Protein AF-A0A957NVT4-F1 (afdb_monomer)

Radius of gyration: 15.83 Å; Cα contacts (8 Å, |Δi|>4): 98; chains: 1; bounding box: 31×37×43 Å

pLDDT: mean 88.72, std 12.95, range [47.75, 98.12]

Nearest PDB structures (foldseek):
  4m2z-assembly1_A  TM=3.855E-01  e=1.180E-01  Aquifex aeolicus VF5
  5dv7-assembly1_C  TM=4.240E-01  e=8.669E-01  Mus musculus
  2l3j-assembly1_A  TM=3.472E-01  e=3.404E-01  Rattus norvegicus
  2l3c-assembly1_A  TM=3.348E-01  e=5.604E-01  Rattus norvegicus
  2dix-assembly1_A  TM=3.517E-01  e=1.617E+00  Homo sapiens

Secondary structure (DSSP, 8-state):
-PPPP--------HHHHHHHHHHSEEEEEEEPTT-SS--EEEEEEETTEEEEEEE--GGG----TTS-TT-GGGHHHHHHHHHHHH-

Foldseek 3Di:
DDDDPPPDPPPDDVVVVVCQVVPFDKDFPAFDPDDPWTKTWIWTDDDPDIDIDIDGALVRDDDDPPDDRSCPRCVVVVVVVVVVVVD

Structure (mmCIF, N/CA/C/O backbone):
data_AF-A0A957NVT4-F1
#
_entry.id   AF-A0A957NVT4-F1
#
loop_
_atom_site.group_PDB
_atom_site.id
_atom_site.type_symbol
_atom_site.label_atom_id
_atom_site.label_alt_id
_atom_site.label_comp_id
_atom_site.label_asym_id
_atom_site.label_entity_id
_atom_site.label_seq_id
_atom_site.pdbx_PDB_ins_code
_atom_site.Cartn_x
_atom_site.Cartn_y
_atom_site.Cartn_z
_atom_site.occupancy
_atom_site.B_iso_or_equiv
_atom_site.auth_seq_id
_atom_site.auth_comp_id
_atom_site.auth_asym_id
_atom_site.auth_atom_id
_atom_site.pdbx_PDB_model_num
ATOM 1 N N . MET A 1 1 ? 12.614 17.159 28.139 1.00 48.69 1 MET A N 1
ATOM 2 C CA . MET A 1 1 ? 12.198 16.284 27.025 1.00 48.69 1 MET A CA 1
ATOM 3 C C . MET A 1 1 ? 10.928 15.597 27.479 1.00 48.69 1 MET A C 1
ATOM 5 O O . MET A 1 1 ? 11.004 14.809 28.410 1.00 48.69 1 MET A O 1
ATOM 9 N N . SER A 1 2 ? 9.769 15.999 26.958 1.00 48.97 2 SER A N 1
ATOM 10 C CA . SER A 1 2 ? 8.494 15.387 27.344 1.00 48.97 2 SER A CA 1
ATOM 11 C C . SER A 1 2 ? 8.419 13.987 26.749 1.00 48.97 2 SER A C 1
ATOM 13 O O . SER A 1 2 ? 8.602 13.824 25.545 1.00 48.97 2 SER A O 1
ATOM 15 N N . THR A 1 3 ? 8.196 12.990 27.599 1.00 47.75 3 THR A N 1
ATOM 16 C CA . THR A 1 3 ? 7.860 11.623 27.202 1.00 47.75 3 THR A CA 1
ATOM 17 C C . THR A 1 3 ? 6.656 11.676 26.251 1.00 47.75 3 THR A C 1
ATOM 19 O O . THR A 1 3 ? 5.686 12.363 26.591 1.00 47.75 3 THR A O 1
ATOM 22 N N . PRO A 1 4 ? 6.688 11.026 25.071 1.00 58.72 4 PRO A N 1
ATOM 23 C CA . PRO A 1 4 ? 5.474 10.872 24.280 1.00 58.72 4 PRO A CA 1
ATOM 24 C C . PRO A 1 4 ? 4.416 10.167 25.146 1.00 58.72 4 PRO A C 1
ATOM 26 O O . PRO A 1 4 ? 4.786 9.326 25.972 1.00 58.72 4 PRO A O 1
ATOM 29 N N . PRO A 1 5 ? 3.134 10.557 25.045 1.00 60.03 5 PRO A N 1
ATOM 30 C CA . PRO A 1 5 ? 2.077 9.933 25.827 1.00 60.03 5 PRO A CA 1
ATOM 31 C C . PRO A 1 5 ? 2.100 8.416 25.619 1.00 60.03 5 PRO A C 1
ATOM 33 O O . PRO A 1 5 ? 2.422 7.939 24.533 1.00 60.03 5 PRO A O 1
ATOM 36 N N . ASP A 1 6 ? 1.783 7.685 26.687 1.00 56.88 6 ASP A N 1
ATOM 37 C CA . ASP A 1 6 ? 1.595 6.233 26.704 1.00 56.88 6 ASP A CA 1
ATOM 38 C C . ASP A 1 6 ? 0.369 5.893 25.834 1.00 56.88 6 ASP A C 1
ATOM 40 O O . ASP A 1 6 ? -0.756 5.731 26.316 1.00 56.88 6 ASP A O 1
ATOM 44 N N . GLU A 1 7 ? 0.558 5.941 24.514 1.00 59.53 7 GLU A N 1
ATOM 45 C CA . GLU A 1 7 ? -0.444 5.592 23.518 1.00 59.53 7 GLU A CA 1
ATOM 46 C C . GLU A 1 7 ? -0.678 4.090 23.626 1.00 59.53 7 GLU A C 1
ATOM 48 O O . GLU A 1 7 ? 0.098 3.262 23.144 1.00 59.53 7 GLU A O 1
ATOM 53 N N . LYS A 1 8 ? -1.764 3.729 24.314 1.00 51.16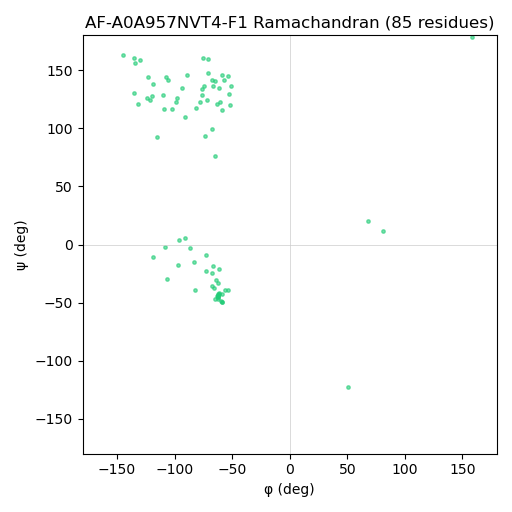 8 LYS A N 1
ATOM 54 C CA . LYS A 1 8 ? -2.270 2.359 24.295 1.00 51.16 8 LYS A CA 1
ATOM 55 C C . LYS A 1 8 ? -2.412 1.929 22.832 1.00 51.16 8 LYS A C 1
ATOM 57 O O . LYS A 1 8 ? -2.948 2.719 22.051 1.00 51.16 8 LYS A O 1
ATOM 62 N N . PRO A 1 9 ? -1.993 0.702 22.463 1.00 59.06 9 PRO A N 1
ATOM 63 C CA . PRO A 1 9 ? -2.181 0.205 21.111 1.00 59.06 9 PRO A CA 1
ATOM 64 C C . PRO A 1 9 ? -3.645 0.384 20.740 1.00 59.06 9 PRO A C 1
ATOM 66 O O . PRO A 1 9 ? -4.527 -0.123 21.445 1.00 59.06 9 PRO A O 1
ATOM 69 N N . VAL A 1 10 ? -3.903 1.151 19.682 1.00 64.25 10 VAL A N 1
ATOM 70 C CA . VAL A 1 10 ? -5.253 1.277 19.151 1.00 64.25 10 VAL A CA 1
ATOM 71 C C . VAL A 1 10 ? -5.672 -0.139 18.772 1.00 64.25 10 VAL A C 1
ATOM 73 O O . VAL A 1 10 ? -5.031 -0.786 17.947 1.00 64.25 10 VAL A O 1
ATOM 76 N N . GLN A 1 11 ? -6.689 -0.660 19.453 1.00 68.00 11 GLN A N 1
ATOM 77 C CA . GLN A 1 11 ? -7.293 -1.937 19.102 1.00 68.00 11 GLN A CA 1
ATOM 78 C C . GLN A 1 11 ? -8.107 -1.681 17.841 1.00 68.00 11 GLN A C 1
ATOM 80 O O . GLN A 1 11 ? -9.229 -1.183 17.923 1.00 68.00 11 GLN A O 1
ATOM 85 N N . ILE A 1 12 ? -7.499 -1.916 16.681 1.00 74.69 12 ILE A N 1
ATOM 86 C CA . ILE A 1 12 ? -8.172 -1.744 15.398 1.00 74.69 12 ILE A CA 1
ATOM 87 C C . ILE A 1 12 ? -8.653 -3.115 14.933 1.00 74.69 12 ILE A C 1
ATOM 89 O O . ILE A 1 12 ? -7.872 -4.061 14.862 1.00 74.69 12 ILE A O 1
ATOM 93 N N . ASP A 1 13 ? -9.946 -3.215 14.637 1.00 90.38 13 ASP A N 1
ATOM 94 C CA . ASP A 1 13 ? -10.523 -4.387 13.987 1.00 90.38 13 ASP A CA 1
ATOM 95 C C . ASP A 1 13 ? -9.912 -4.543 12.588 1.00 90.38 13 ASP A C 1
ATOM 97 O O . ASP A 1 13 ? -10.018 -3.643 11.753 1.00 90.38 13 ASP A O 1
ATOM 101 N N . GLU A 1 14 ? -9.262 -5.680 12.331 1.00 91.12 14 GLU A N 1
ATOM 102 C CA . GLU A 1 14 ? -8.594 -5.958 11.057 1.00 91.12 14 GLU A CA 1
ATOM 103 C C . GLU A 1 14 ? -9.562 -5.822 9.881 1.00 91.12 14 GLU A C 1
ATOM 105 O O . GLU A 1 14 ? -9.211 -5.255 8.846 1.00 91.12 14 GLU A O 1
ATOM 110 N N . ARG A 1 15 ? -10.809 -6.274 10.049 1.00 93.12 15 ARG A N 1
ATOM 111 C CA . ARG A 1 15 ? -11.823 -6.169 9.001 1.00 93.12 15 ARG A CA 1
ATOM 112 C C . ARG A 1 15 ? -12.113 -4.712 8.648 1.00 93.12 15 ARG A C 1
ATOM 114 O O . ARG A 1 15 ? -12.145 -4.385 7.462 1.00 93.12 15 ARG A O 1
ATOM 121 N N . ALA A 1 16 ? -12.273 -3.853 9.653 1.00 94.00 16 ALA A N 1
ATOM 122 C CA . ALA A 1 16 ? -12.447 -2.419 9.451 1.00 94.00 16 ALA A CA 1
ATOM 123 C C . ALA A 1 16 ? -11.225 -1.792 8.758 1.00 94.00 16 ALA A C 1
ATOM 125 O O . ALA A 1 16 ? -11.393 -1.021 7.816 1.00 94.00 16 ALA A O 1
ATOM 126 N N . VAL A 1 17 ? -9.996 -2.174 9.139 1.00 94.50 17 VAL A N 1
ATOM 127 C CA . VAL A 1 17 ? -8.771 -1.708 8.456 1.00 94.50 17 VAL A CA 1
ATOM 128 C C . VAL A 1 17 ? -8.789 -2.080 6.979 1.00 94.50 17 VAL A C 1
ATOM 130 O O . VAL A 1 17 ? -8.540 -1.225 6.132 1.00 94.50 17 VAL A O 1
ATOM 133 N N . LEU A 1 18 ? -9.071 -3.342 6.653 1.00 95.12 18 LEU A N 1
ATOM 134 C CA . LEU A 1 18 ? -9.094 -3.811 5.268 1.00 95.12 18 LEU A CA 1
ATOM 135 C C . LEU A 1 18 ? -10.156 -3.080 4.449 1.00 95.12 18 LEU A C 1
ATOM 137 O O . LEU A 1 18 ? -9.878 -2.675 3.322 1.00 95.12 18 LEU A O 1
ATOM 141 N N . GLU A 1 19 ? -11.345 -2.879 5.014 1.00 96.12 19 GLU A N 1
ATOM 142 C CA . GLU A 1 19 ? -12.424 -2.143 4.361 1.00 96.12 19 GLU A CA 1
ATOM 143 C C . GLU A 1 19 ? -12.028 -0.687 4.089 1.00 96.12 19 GLU A C 1
ATOM 145 O O . GLU A 1 19 ? -12.203 -0.203 2.965 1.00 96.12 19 GLU A O 1
ATOM 150 N N . THR A 1 20 ? -11.407 -0.013 5.063 1.00 97.06 20 THR A N 1
ATOM 151 C CA . THR A 1 20 ? -10.870 1.340 4.887 1.00 97.06 20 THR A CA 1
ATOM 152 C C . THR A 1 20 ? -9.773 1.378 3.830 1.00 97.06 20 THR A C 1
ATOM 154 O O . THR A 1 20 ? -9.821 2.231 2.950 1.00 97.06 20 THR A O 1
ATOM 157 N N . LEU A 1 21 ? -8.805 0.457 3.855 1.00 95.94 21 LEU A N 1
ATOM 158 C CA . LEU A 1 21 ? -7.714 0.416 2.874 1.00 95.94 21 LEU A CA 1
ATOM 159 C C . LEU A 1 21 ? -8.207 0.137 1.446 1.00 95.94 21 LEU A C 1
ATOM 161 O O . LEU A 1 21 ? -7.586 0.601 0.491 1.00 95.94 21 LEU A O 1
ATOM 165 N N . GLN A 1 22 ? -9.299 -0.616 1.290 1.00 95.69 22 GLN A N 1
ATOM 166 C CA . GLN A 1 22 ? -9.867 -0.963 -0.015 1.00 95.69 22 GLN A CA 1
ATO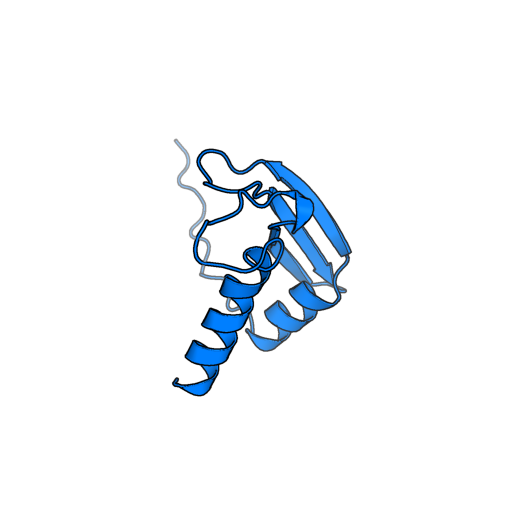M 167 C C . GLN A 1 22 ? -10.757 0.136 -0.599 1.00 95.69 22 GLN A C 1
ATOM 169 O O . GLN A 1 22 ? -10.717 0.358 -1.809 1.00 95.69 22 GLN A O 1
ATOM 174 N N . ASN A 1 23 ? -11.556 0.807 0.236 1.00 97.56 23 ASN A N 1
ATOM 175 C CA . ASN A 1 23 ? -12.635 1.689 -0.229 1.00 97.56 23 ASN A CA 1
ATOM 176 C C . ASN A 1 23 ? -12.474 3.156 0.192 1.00 97.56 23 ASN A C 1
ATOM 178 O O . ASN A 1 23 ? -13.217 4.017 -0.278 1.00 97.56 23 ASN A O 1
ATOM 182 N N . GLY A 1 24 ? -11.534 3.456 1.087 1.00 97.62 24 GLY A N 1
ATOM 183 C CA . GLY A 1 24 ? -11.339 4.794 1.622 1.00 97.62 24 GLY A CA 1
ATOM 184 C C . GLY A 1 24 ? -10.664 5.760 0.651 1.00 97.62 24 GLY A C 1
ATOM 185 O O . GLY A 1 24 ? -9.974 5.392 -0.302 1.00 97.62 24 GLY A O 1
ATOM 186 N N . ASN A 1 25 ? -10.831 7.048 0.934 1.00 98.12 25 ASN A N 1
ATOM 187 C CA . ASN A 1 25 ? -10.163 8.119 0.212 1.00 98.12 25 ASN A CA 1
ATOM 188 C C . ASN A 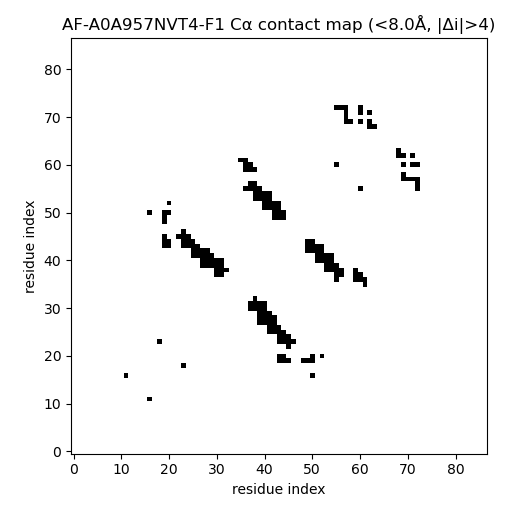1 25 ? -8.712 8.237 0.676 1.00 98.12 25 ASN A C 1
ATOM 190 O O . ASN A 1 25 ? -8.440 8.469 1.855 1.00 98.12 25 ASN A O 1
ATOM 194 N N . MET A 1 26 ? -7.781 8.123 -0.267 1.00 97.56 26 MET A N 1
ATOM 195 C CA . MET A 1 26 ? -6.346 8.171 -0.001 1.00 97.56 26 MET A CA 1
ATOM 196 C C . MET A 1 26 ? -5.783 9.588 -0.175 1.00 97.56 26 MET A C 1
ATOM 198 O O . MET A 1 26 ? -6.033 10.249 -1.184 1.00 97.56 26 MET A O 1
ATOM 202 N N . LYS A 1 27 ? -4.961 10.035 0.778 1.00 97.88 27 LYS A N 1
ATOM 203 C CA . LYS A 1 27 ? -4.183 11.281 0.712 1.00 97.88 27 LYS A CA 1
ATOM 204 C C . LYS A 1 27 ? -2.701 10.983 0.906 1.00 97.88 27 LYS A C 1
ATOM 206 O O . LYS A 1 27 ? -2.310 10.384 1.905 1.00 97.88 27 LYS A O 1
ATOM 211 N N . GLU A 1 28 ? -1.869 11.438 -0.024 1.00 96.75 28 GLU A N 1
ATOM 212 C CA . GLU A 1 28 ? -0.414 11.328 0.098 1.00 96.75 28 GLU A CA 1
ATOM 213 C C . GLU A 1 28 ? 0.116 12.203 1.244 1.00 96.75 28 GLU A C 1
ATOM 215 O O . GLU A 1 28 ? -0.295 13.353 1.408 1.00 96.75 28 GLU A O 1
ATOM 220 N N . LYS A 1 29 ? 1.037 11.650 2.040 1.00 96.94 29 LYS A N 1
ATOM 221 C CA . LYS A 1 29 ? 1.813 12.379 3.055 1.00 96.94 29 LYS A CA 1
ATOM 222 C C . LYS A 1 29 ? 3.266 12.582 2.634 1.00 96.94 29 LYS A C 1
ATOM 224 O O . LYS A 1 29 ? 3.869 13.576 3.026 1.00 96.94 29 LYS A O 1
ATOM 229 N N . GLY A 1 30 ? 3.815 11.670 1.835 1.00 95.06 30 GLY A N 1
ATOM 230 C CA . GLY A 1 30 ? 5.112 11.843 1.187 1.00 95.06 30 GLY A CA 1
ATOM 231 C C . GLY A 1 30 ? 5.762 10.528 0.770 1.00 95.06 30 GLY A C 1
ATOM 232 O O . GLY A 1 30 ? 5.233 9.443 1.012 1.00 9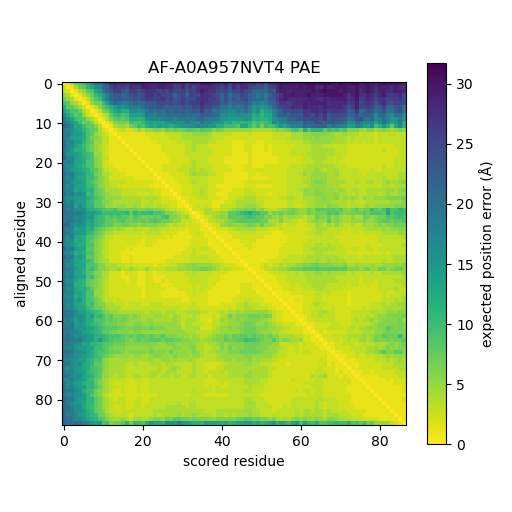5.06 30 GLY A O 1
ATOM 233 N N . LEU A 1 31 ? 6.937 10.630 0.150 1.00 95.56 31 LEU A N 1
ATOM 234 C CA . LEU A 1 31 ? 7.734 9.480 -0.271 1.00 95.56 31 LEU A CA 1
ATOM 235 C C . LEU A 1 31 ? 8.438 8.832 0.932 1.00 95.56 31 LEU A C 1
ATOM 237 O O . LEU A 1 31 ? 9.078 9.519 1.727 1.00 95.56 31 LEU A O 1
ATOM 241 N N . LEU A 1 32 ? 8.374 7.505 1.031 1.00 93.81 32 LEU A N 1
ATOM 242 C CA . LEU A 1 32 ? 9.177 6.732 1.974 1.00 93.81 32 LEU A CA 1
ATOM 243 C C . LEU A 1 32 ? 10.586 6.530 1.395 1.00 93.81 32 LEU A C 1
ATOM 245 O O . LEU A 1 32 ? 10.726 5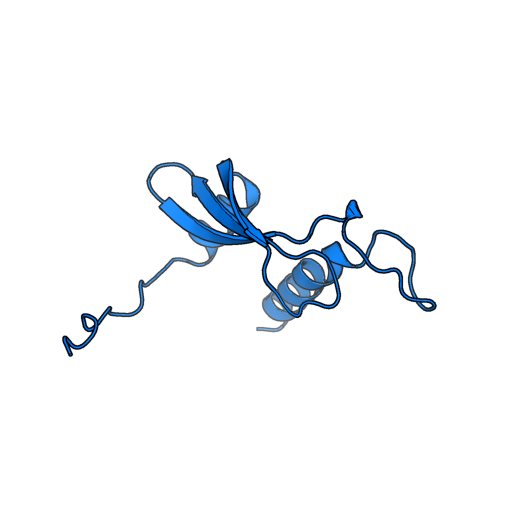.902 0.339 1.00 93.81 32 LEU A O 1
ATOM 249 N N . PRO A 1 33 ? 11.641 7.045 2.052 1.00 89.19 33 PRO A N 1
ATOM 250 C CA . PRO A 1 33 ? 13.002 6.860 1.575 1.00 89.19 33 PRO A CA 1
ATOM 251 C C . PRO A 1 33 ? 13.463 5.404 1.762 1.00 89.19 33 PRO A C 1
ATOM 253 O O . PRO A 1 33 ? 12.932 4.668 2.591 1.00 89.19 33 PRO A O 1
ATOM 256 N N . TYR A 1 34 ? 14.491 5.007 1.004 1.00 86.75 34 TYR A N 1
ATOM 257 C CA . TYR A 1 34 ? 15.179 3.706 1.111 1.00 86.75 34 TYR A CA 1
ATOM 258 C C . TYR A 1 34 ? 14.374 2.457 0.706 1.00 86.75 34 TYR A C 1
ATOM 260 O O . TYR A 1 34 ? 14.749 1.341 1.062 1.00 86.75 34 TYR A O 1
ATOM 268 N N . SER A 1 35 ? 13.307 2.612 -0.079 1.00 84.38 35 SER A N 1
ATOM 269 C CA . SER A 1 35 ? 12.622 1.480 -0.712 1.00 84.38 35 SER A CA 1
ATOM 270 C C . SER A 1 35 ? 13.231 1.152 -2.078 1.00 84.38 35 SER A C 1
ATOM 272 O O . SER A 1 35 ? 13.653 2.041 -2.818 1.00 84.38 35 SER A O 1
ATOM 274 N N . SER A 1 36 ? 13.249 -0.132 -2.441 1.00 84.62 36 SER A N 1
ATOM 275 C CA . SER A 1 36 ? 13.672 -0.597 -3.769 1.00 84.62 36 SER A CA 1
ATOM 276 C C . SER A 1 36 ? 12.657 -0.280 -4.871 1.00 84.62 36 SER A C 1
ATOM 278 O O . SER A 1 36 ? 12.960 -0.474 -6.041 1.00 84.62 36 SER A O 1
ATOM 280 N N . ASN A 1 37 ? 11.463 0.196 -4.515 1.00 88.50 37 ASN A N 1
ATOM 281 C CA . ASN A 1 37 ? 10.407 0.653 -5.418 1.00 88.50 37 ASN A CA 1
ATOM 282 C C . ASN A 1 37 ? 9.843 1.976 -4.888 1.00 88.50 37 A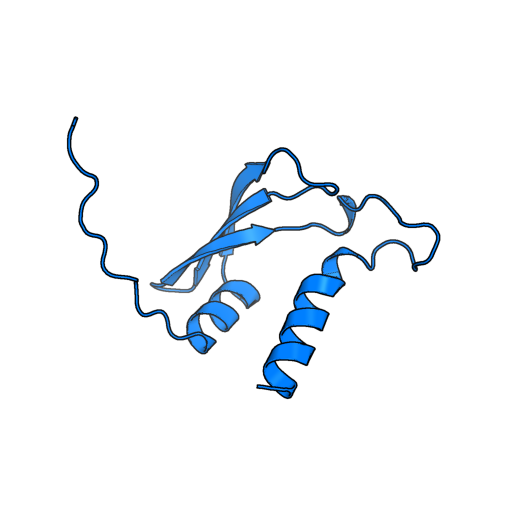SN A C 1
ATOM 284 O O . ASN A 1 37 ? 9.943 2.254 -3.691 1.00 88.50 37 ASN A O 1
ATOM 288 N N . TYR A 1 38 ? 9.169 2.766 -5.723 1.00 92.38 38 TYR A N 1
ATOM 289 C CA . TYR A 1 38 ? 8.458 3.943 -5.214 1.00 92.38 38 TYR A CA 1
ATOM 290 C C . TYR A 1 38 ? 7.397 3.515 -4.198 1.00 92.38 38 TYR A C 1
ATOM 292 O O . TYR A 1 38 ? 6.527 2.693 -4.481 1.00 92.38 38 TYR A O 1
ATOM 300 N N . SER A 1 39 ? 7.506 4.057 -2.990 1.00 94.62 39 SER A N 1
ATOM 301 C CA . SER A 1 39 ? 6.637 3.754 -1.858 1.00 94.62 39 SER A CA 1
ATOM 302 C C . SER A 1 39 ? 6.268 5.066 -1.186 1.00 94.62 39 SER A C 1
ATOM 304 O O . SER A 1 39 ? 7.147 5.877 -0.908 1.00 94.62 39 SER A O 1
ATOM 306 N N . PHE A 1 40 ? 4.984 5.282 -0.937 1.00 95.94 40 PHE A N 1
ATOM 307 C CA . PHE A 1 40 ? 4.468 6.521 -0.366 1.00 95.94 40 PHE A CA 1
ATOM 308 C C . PHE A 1 40 ? 3.789 6.232 0.964 1.00 95.94 40 PHE A C 1
ATOM 310 O O . PHE A 1 40 ? 3.048 5.256 1.084 1.00 95.94 40 PHE A O 1
ATOM 317 N N . LEU A 1 41 ? 4.018 7.098 1.945 1.00 97.00 41 LEU A N 1
ATOM 318 C CA . LEU A 1 41 ? 3.181 7.168 3.128 1.00 97.00 41 LEU A CA 1
ATOM 319 C C . LEU A 1 41 ? 1.891 7.887 2.747 1.00 97.00 41 LEU A C 1
ATOM 321 O O . LEU A 1 41 ? 1.924 8.984 2.179 1.00 97.00 41 LEU A O 1
ATOM 325 N N . VAL A 1 42 ? 0.762 7.278 3.077 1.00 97.88 42 VAL A N 1
ATOM 326 C CA . VAL A 1 42 ? -0.568 7.828 2.823 1.00 97.88 42 VAL A CA 1
ATOM 327 C C . VAL A 1 42 ? -1.410 7.769 4.093 1.00 97.88 42 VAL A C 1
ATOM 329 O O . VAL A 1 42 ? -1.135 6.967 4.985 1.00 97.88 42 VAL A O 1
ATOM 332 N N . THR A 1 43 ? -2.447 8.599 4.173 1.00 98.00 43 THR A N 1
ATOM 333 C CA . THR A 1 43 ? -3.599 8.307 5.034 1.00 98.00 43 THR A CA 1
ATOM 334 C C . THR A 1 43 ? -4.768 7.876 4.172 1.00 98.00 43 THR A C 1
ATOM 336 O O . THR A 1 43 ? -4.955 8.396 3.070 1.00 98.00 43 THR A O 1
ATOM 339 N N . VAL A 1 44 ? -5.526 6.898 4.652 1.00 98.12 44 VAL A N 1
ATOM 340 C CA . VAL A 1 44 ? -6.734 6.402 4.000 1.00 98.12 44 VAL A CA 1
ATOM 341 C C . VAL A 1 44 ? -7.884 6.587 4.972 1.00 98.12 44 VAL A C 1
ATOM 343 O O . VAL A 1 44 ? -7.805 6.127 6.109 1.00 98.12 44 VAL A O 1
ATOM 346 N N . GLN A 1 45 ? -8.923 7.291 4.536 1.00 97.62 45 GLN A N 1
ATOM 347 C CA . GLN A 1 45 ? -10.078 7.605 5.366 1.00 97.62 45 GLN A CA 1
ATOM 348 C C . GLN A 1 45 ? -11.355 7.029 4.760 1.00 97.62 45 GLN A C 1
ATOM 350 O O . GLN A 1 45 ? -11.671 7.299 3.597 1.00 97.62 45 GLN A O 1
ATOM 355 N N . LEU A 1 46 ? -12.102 6.283 5.567 1.00 97.19 46 LEU A N 1
ATOM 356 C CA . LEU A 1 46 ? -13.449 5.815 5.268 1.00 97.19 46 LEU A CA 1
ATOM 357 C C . LEU A 1 46 ? -14.328 6.109 6.486 1.00 97.19 46 LEU A C 1
ATOM 359 O O . LEU A 1 46 ? -14.0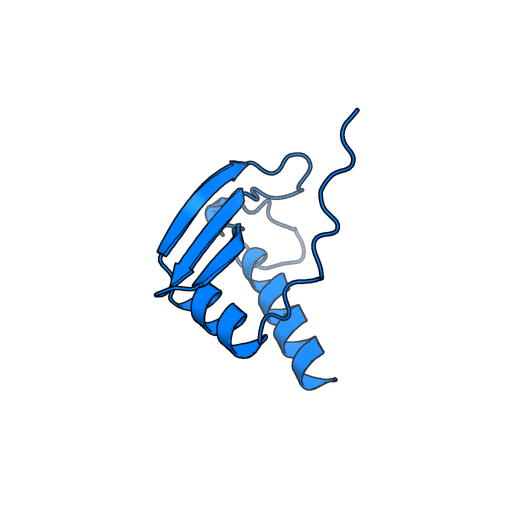23 5.651 7.586 1.00 97.19 46 LEU A O 1
ATOM 363 N N . ASP A 1 47 ? -15.379 6.902 6.282 1.00 94.12 47 ASP A N 1
ATOM 364 C CA . ASP A 1 47 ? -16.245 7.412 7.348 1.00 94.12 47 ASP A CA 1
ATOM 365 C C . ASP A 1 47 ? -15.431 8.054 8.495 1.00 94.12 47 ASP A C 1
ATOM 367 O O . ASP A 1 47 ? -14.632 8.970 8.260 1.00 94.12 47 ASP A O 1
ATOM 371 N N . ASP A 1 48 ? -15.606 7.566 9.724 1.00 91.25 48 ASP A N 1
ATOM 372 C CA . ASP A 1 48 ? -14.939 8.074 10.927 1.00 91.25 48 ASP A CA 1
ATOM 373 C C . ASP A 1 48 ? -13.559 7.434 11.180 1.00 91.25 48 ASP A C 1
ATOM 375 O O . ASP A 1 48 ? -12.861 7.823 12.120 1.00 91.25 48 ASP A O 1
ATOM 379 N N . LEU A 1 49 ? -13.141 6.465 10.354 1.00 93.12 49 LEU A N 1
ATOM 380 C CA . LEU A 1 49 ? -11.869 5.758 10.500 1.00 93.12 49 LEU A CA 1
ATOM 381 C C . LEU A 1 49 ? -10.828 6.290 9.505 1.00 93.12 49 LEU A C 1
ATOM 383 O O . LEU A 1 49 ? -10.968 6.153 8.289 1.00 93.12 49 LEU A O 1
ATOM 387 N N . GLU A 1 50 ? -9.745 6.868 10.031 1.00 95.25 50 GLU A N 1
ATOM 388 C CA . GLU A 1 50 ? -8.530 7.179 9.271 1.00 95.25 50 GLU A CA 1
ATOM 389 C C . GLU A 1 50 ? -7.397 6.247 9.714 1.00 95.25 50 GLU A C 1
ATOM 391 O O . GLU A 1 50 ? -7.099 6.137 10.904 1.00 95.25 50 GLU A O 1
ATOM 396 N N . VAL A 1 51 ? -6.747 5.593 8.750 1.00 95.38 51 VAL A N 1
ATOM 397 C CA . VAL A 1 51 ? -5.587 4.726 8.990 1.00 95.38 51 VAL A CA 1
ATOM 398 C C . VAL A 1 51 ? -4.381 5.188 8.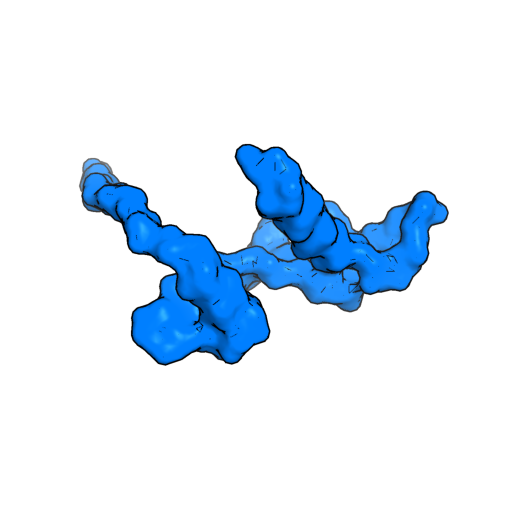168 1.00 95.38 51 VAL A C 1
ATOM 400 O O . VAL A 1 51 ? -4.538 5.641 7.027 1.00 95.38 51 VAL A O 1
ATOM 403 N N . PRO A 1 52 ? -3.152 5.079 8.700 1.00 95.88 52 PRO A N 1
ATOM 404 C CA . PRO A 1 52 ? -1.954 5.215 7.887 1.00 95.88 52 PRO A CA 1
ATOM 405 C C . PRO A 1 52 ? -1.800 3.997 6.965 1.00 95.88 52 PRO A C 1
ATOM 407 O O . PRO A 1 52 ? -2.146 2.874 7.327 1.00 95.88 52 PRO A O 1
ATOM 410 N N . GLY A 1 53 ? -1.234 4.206 5.779 1.00 95.12 53 GLY A N 1
ATOM 411 C CA . GLY A 1 53 ? -0.978 3.141 4.813 1.00 95.12 53 GLY A CA 1
ATOM 412 C C . GLY A 1 53 ? 0.307 3.359 4.022 1.00 95.12 53 GLY A C 1
ATOM 413 O O . GLY A 1 53 ? 0.846 4.466 3.958 1.00 9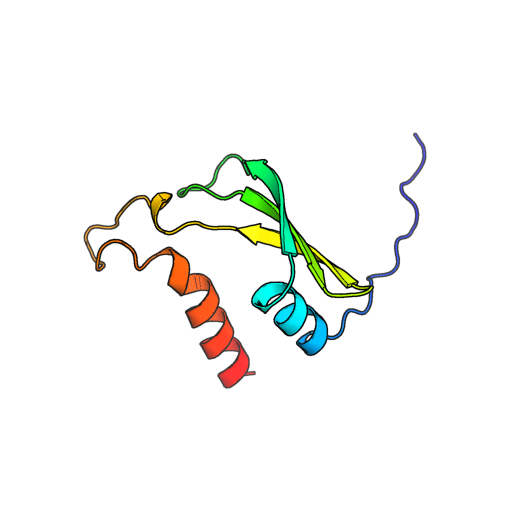5.12 53 GLY A O 1
ATOM 414 N N . VAL A 1 54 ? 0.786 2.286 3.389 1.00 95.62 54 VAL A N 1
ATOM 415 C CA . VAL A 1 54 ? 1.888 2.335 2.421 1.00 95.62 54 VAL A CA 1
ATOM 416 C C . VAL A 1 54 ? 1.328 2.077 1.031 1.00 95.62 54 VAL A C 1
ATOM 418 O O . VAL A 1 54 ? 0.834 0.989 0.745 1.00 95.62 54 VAL A O 1
ATOM 421 N N . TYR A 1 55 ? 1.439 3.063 0.148 1.00 95.62 55 TYR A N 1
ATOM 422 C CA . TYR A 1 55 ? 1.020 2.938 -1.242 1.00 95.62 55 TYR A CA 1
ATOM 423 C C . TYR A 1 55 ? 2.218 2.630 -2.147 1.00 95.62 55 TYR A C 1
ATOM 425 O O . TYR A 1 55 ? 3.183 3.396 -2.203 1.00 95.62 55 TYR A O 1
ATOM 433 N N . LYS A 1 56 ? 2.147 1.508 -2.874 1.00 94.75 56 LYS A N 1
ATOM 434 C CA . LYS A 1 56 ? 3.150 1.068 -3.857 1.00 94.75 56 LYS A CA 1
ATOM 435 C C . LYS A 1 56 ? 2.523 1.049 -5.260 1.00 94.75 56 LYS A C 1
ATOM 437 O O . LYS A 1 56 ? 1.906 0.049 -5.633 1.00 94.75 56 LYS A O 1
ATOM 442 N N . PRO A 1 57 ? 2.619 2.135 -6.049 1.00 93.81 57 PRO A N 1
ATOM 443 C CA . PRO A 1 57 ? 2.032 2.174 -7.385 1.00 93.81 57 PRO A CA 1
ATOM 444 C C . PRO A 1 57 ? 2.747 1.221 -8.347 1.00 93.81 57 PRO A C 1
ATOM 446 O O . PRO A 1 57 ? 3.973 1.201 -8.399 1.00 93.81 57 PRO A O 1
ATOM 449 N N . ARG A 1 58 ? 1.992 0.552 -9.229 1.00 93.81 58 ARG A N 1
ATOM 450 C CA . ARG A 1 58 ? 2.547 -0.285 -10.315 1.00 93.81 58 ARG A CA 1
ATOM 451 C C . ARG A 1 58 ? 3.563 0.454 -11.195 1.00 93.81 58 ARG A C 1
ATOM 453 O O . ARG A 1 58 ? 4.571 -0.106 -11.600 1.00 93.81 58 ARG A O 1
ATOM 460 N N . LYS A 1 59 ? 3.306 1.731 -11.503 1.00 91.81 59 LYS A N 1
ATOM 461 C CA . LYS A 1 59 ? 4.224 2.571 -12.303 1.00 91.81 59 LYS A CA 1
ATOM 462 C C . LYS A 1 59 ? 5.547 2.868 -11.589 1.00 91.81 59 LYS A C 1
ATOM 464 O O . LYS A 1 59 ? 6.494 3.300 -12.230 1.00 91.81 59 LYS A O 1
ATOM 469 N N . GLY A 1 60 ? 5.572 2.691 -10.273 1.00 89.12 60 GLY A N 1
ATOM 470 C CA . GLY A 1 60 ? 6.722 2.905 -9.412 1.00 89.12 60 GLY A CA 1
ATOM 471 C C . GLY A 1 60 ? 7.587 1.664 -9.212 1.00 89.12 60 GLY A C 1
ATOM 472 O O . GLY A 1 60 ? 8.494 1.691 -8.379 1.00 89.12 60 GLY A O 1
ATOM 473 N N . GLU A 1 61 ? 7.274 0.577 -9.917 1.00 91.69 61 GLU A N 1
ATOM 474 C CA . GLU A 1 61 ? 8.016 -0.670 -9.829 1.00 91.69 61 GLU A CA 1
ATOM 475 C C . GLU A 1 61 ? 9.364 -0.571 -10.547 1.00 91.69 61 GLU A C 1
ATOM 477 O O . GLU A 1 61 ? 9.446 -0.096 -11.678 1.00 91.69 61 GLU A O 1
ATOM 482 N N . ASN A 1 62 ? 10.405 -1.098 -9.907 1.00 91.38 62 ASN A N 1
ATOM 483 C CA . ASN A 1 62 ? 11.660 -1.464 -10.544 1.00 91.38 62 ASN A CA 1
ATOM 484 C C . ASN A 1 62 ? 11.559 -2.935 -10.977 1.00 91.38 62 ASN A C 1
ATOM 486 O O . ASN A 1 62 ? 11.524 -3.812 -10.110 1.00 91.38 62 ASN A O 1
ATOM 490 N N . PRO A 1 63 ? 11.472 -3.229 -12.289 1.00 89.75 63 PRO A N 1
ATOM 491 C CA . PRO A 1 63 ? 11.248 -4.586 -12.777 1.00 89.75 63 PRO A CA 1
ATOM 492 C C . PRO A 1 63 ? 12.334 -5.572 -12.333 1.00 89.75 63 PRO A C 1
ATOM 494 O O . PRO A 1 63 ? 13.513 -5.227 -12.261 1.00 89.75 63 PRO A O 1
ATOM 497 N N . LEU A 1 64 ? 11.932 -6.822 -12.099 1.00 90.06 64 LEU A N 1
ATOM 498 C CA . LEU A 1 64 ? 12.833 -7.940 -11.814 1.00 90.06 64 LEU A CA 1
ATOM 499 C C . LEU A 1 64 ? 12.895 -8.880 -13.023 1.00 90.06 64 LEU A C 1
ATOM 501 O O . LEU A 1 64 ? 11.894 -9.066 -13.714 1.00 90.06 64 LEU A O 1
ATOM 505 N N . TRP A 1 65 ? 14.067 -9.462 -13.281 1.00 91.12 65 TRP A N 1
ATOM 506 C CA . TRP A 1 65 ? 14.335 -10.280 -14.473 1.00 91.12 65 TRP A CA 1
ATOM 507 C C . TRP A 1 65 ? 13.564 -11.609 -14.494 1.00 91.12 65 TRP A C 1
ATOM 509 O O . TRP A 1 65 ? 13.317 -12.165 -15.559 1.00 91.12 65 TRP A O 1
ATOM 519 N N . ASP A 1 66 ? 13.187 -12.111 -13.323 1.00 93.75 66 ASP A N 1
ATOM 520 C CA . ASP A 1 66 ? 12.530 -13.393 -13.082 1.00 93.75 66 ASP A CA 1
ATOM 521 C C . ASP A 1 66 ? 10.998 -13.285 -12.969 1.00 93.75 66 ASP A C 1
ATOM 523 O O . ASP A 1 66 ? 10.324 -14.285 -12.721 1.00 93.75 66 ASP A O 1
ATOM 527 N N . PHE A 1 67 ? 10.418 -12.095 -13.179 1.00 88.12 67 PHE A N 1
ATOM 528 C CA . PHE A 1 67 ? 8.977 -11.872 -13.045 1.00 88.12 67 PHE A CA 1
ATOM 529 C C . PHE A 1 67 ? 8.368 -11.065 -14.186 1.00 88.12 67 PHE A C 1
ATOM 531 O O . PHE A 1 67 ? 9.014 -10.254 -14.845 1.00 88.12 67 PHE A O 1
ATOM 538 N N . THR A 1 68 ? 7.060 -11.255 -14.370 1.00 92.00 68 THR A N 1
ATOM 539 C CA . THR A 1 68 ? 6.276 -10.428 -15.291 1.00 92.00 68 THR A CA 1
ATOM 540 C C . THR A 1 68 ? 6.317 -8.968 -14.833 1.00 92.00 68 THR A C 1
ATOM 542 O O . THR A 1 68 ? 6.161 -8.665 -13.651 1.00 92.00 68 THR A O 1
ATOM 545 N N . SER A 1 69 ? 6.534 -8.041 -15.764 1.00 90.50 69 SER A N 1
ATOM 546 C CA . SER A 1 69 ? 6.582 -6.613 -15.444 1.00 90.50 69 SER A CA 1
ATOM 547 C C . SER A 1 69 ? 5.223 -6.097 -14.953 1.00 90.50 69 SER A C 1
ATOM 549 O O . SER A 1 69 ? 4.182 -6.452 -15.504 1.00 90.50 69 SER A O 1
ATOM 551 N N . GLY A 1 70 ? 5.224 -5.216 -13.948 1.00 90.44 70 GLY A N 1
ATOM 552 C CA . GLY A 1 70 ? 4.003 -4.590 -13.430 1.00 90.44 70 GLY A CA 1
ATOM 553 C C . GLY A 1 70 ? 3.209 -5.451 -12.440 1.00 90.44 70 GLY A C 1
ATOM 554 O O . GLY A 1 70 ? 2.046 -5.141 -12.164 1.00 90.44 70 GLY A O 1
ATOM 555 N N . THR A 1 71 ? 3.780 -6.552 -11.947 1.00 93.44 71 THR A N 1
ATOM 556 C CA . THR A 1 71 ? 3.123 -7.435 -10.971 1.00 93.44 71 THR A CA 1
ATOM 557 C C . THR A 1 71 ? 3.738 -7.349 -9.575 1.00 93.44 71 THR A C 1
ATOM 559 O O . THR A 1 71 ? 3.264 -8.032 -8.667 1.00 93.44 71 THR A O 1
ATOM 562 N N . LEU A 1 72 ? 4.799 -6.564 -9.357 1.00 92.25 72 LEU A N 1
ATOM 563 C CA . LEU A 1 72 ? 5.495 -6.546 -8.064 1.00 92.25 72 LEU A CA 1
ATOM 564 C C . LEU A 1 72 ? 4.621 -5.952 -6.956 1.00 92.25 72 LEU A C 1
ATOM 566 O O . LEU A 1 72 ? 4.631 -6.463 -5.836 1.00 92.25 72 LEU A O 1
ATOM 570 N N . CYS A 1 73 ? 3.806 -4.941 -7.268 1.00 90.75 73 CYS A N 1
ATOM 571 C CA . CYS A 1 73 ? 2.900 -4.291 -6.323 1.00 90.75 73 CYS A CA 1
ATOM 572 C C . CYS A 1 73 ? 1.846 -5.247 -5.745 1.00 90.75 73 CYS A C 1
ATOM 574 O O . CYS A 1 73 ? 1.295 -4.981 -4.684 1.00 90.75 73 CYS A O 1
ATOM 576 N N . GLN A 1 74 ? 1.570 -6.367 -6.420 1.00 92.19 74 GLN A N 1
ATOM 577 C CA . GLN A 1 74 ? 0.560 -7.345 -6.005 1.00 92.19 74 GLN A CA 1
ATOM 578 C C . GLN A 1 74 ? 1.081 -8.341 -4.964 1.00 92.19 74 GLN A C 1
ATOM 580 O O . GLN A 1 74 ? 0.288 -9.040 -4.335 1.00 92.19 74 GLN A O 1
ATOM 585 N N . ARG A 1 75 ? 2.403 -8.432 -4.772 1.00 93.25 75 ARG A N 1
ATOM 586 C CA . ARG A 1 75 ? 3.004 -9.463 -3.915 1.00 93.25 75 ARG A CA 1
ATOM 587 C C . ARG A 1 75 ? 2.650 -9.317 -2.451 1.00 93.25 75 ARG A C 1
ATOM 589 O O . ARG A 1 75 ? 2.440 -10.329 -1.801 1.00 93.25 75 ARG A O 1
ATOM 596 N N . GLU A 1 76 ? 2.571 -8.089 -1.955 1.00 92.44 76 GLU A N 1
ATOM 597 C CA . GLU A 1 76 ? 2.209 -7.833 -0.557 1.00 92.44 76 GLU A CA 1
ATOM 598 C C . GLU A 1 76 ? 0.789 -8.337 -0.281 1.00 92.44 76 GLU A C 1
ATOM 600 O O . GLU A 1 76 ? 0.558 -9.074 0.672 1.00 92.44 76 GLU A O 1
ATOM 605 N N . THR A 1 77 ? -0.154 -8.035 -1.181 1.00 92.88 77 THR A N 1
ATOM 606 C CA . THR A 1 77 ? -1.527 -8.548 -1.098 1.00 92.88 77 THR A CA 1
ATOM 607 C C . THR A 1 77 ? -1.565 -10.071 -1.203 1.00 92.88 77 THR A C 1
ATOM 609 O O . THR A 1 77 ? -2.268 -10.714 -0.431 1.00 92.88 77 THR A O 1
ATOM 612 N N . ALA A 1 78 ? -0.798 -10.668 -2.120 1.00 94.50 78 ALA A N 1
ATOM 613 C CA . ALA A 1 78 ? -0.731 -12.121 -2.251 1.00 94.50 78 ALA A CA 1
ATOM 614 C C . ALA A 1 78 ? -0.163 -12.788 -0.986 1.00 94.50 78 ALA A C 1
ATOM 616 O O . ALA A 1 78 ? -0.726 -13.771 -0.511 1.00 94.50 78 ALA A O 1
ATOM 617 N N . ALA A 1 79 ? 0.911 -12.236 -0.415 1.00 95.19 79 ALA A N 1
ATOM 618 C CA . ALA A 1 79 ? 1.511 -12.719 0.823 1.00 95.19 79 ALA A CA 1
ATOM 619 C C . ALA A 1 79 ? 0.536 -12.613 2.001 1.00 95.19 79 ALA A C 1
ATOM 621 O O . ALA A 1 79 ? 0.402 -13.573 2.757 1.00 95.19 79 ALA A O 1
ATOM 622 N N . TYR A 1 80 ? -0.193 -11.497 2.112 1.00 93.19 80 TYR A N 1
ATOM 623 C CA . TYR A 1 80 ? -1.250 -11.334 3.108 1.00 93.19 80 TYR A CA 1
ATOM 624 C C . TYR A 1 80 ? -2.349 -12.395 2.958 1.00 93.19 80 TYR A C 1
ATOM 626 O O . TYR A 1 80 ? -2.670 -13.079 3.925 1.00 93.19 80 TYR A O 1
ATOM 634 N N . VAL A 1 81 ? -2.880 -12.599 1.746 1.00 95.31 81 VAL A N 1
ATOM 635 C CA . VAL A 1 81 ? -3.923 -13.609 1.485 1.00 95.31 81 VAL A CA 1
ATOM 636 C C . VAL A 1 81 ? -3.442 -15.015 1.852 1.00 95.31 81 VAL A C 1
ATOM 638 O O . VAL A 1 81 ? -4.192 -15.774 2.461 1.00 95.31 81 VAL A O 1
ATOM 641 N N . VAL A 1 82 ? -2.195 -15.358 1.513 1.00 97.00 82 VAL A N 1
ATOM 642 C CA . VAL A 1 82 ? -1.591 -16.650 1.871 1.00 97.00 82 VAL A CA 1
ATOM 643 C C . VAL A 1 82 ? -1.442 -16.786 3.383 1.00 97.00 82 VAL A C 1
ATOM 645 O O . VAL A 1 82 ? -1.840 -17.811 3.925 1.00 97.00 82 VAL A O 1
ATOM 648 N N . SER A 1 83 ? -0.919 -15.769 4.070 1.00 95.56 83 SER A N 1
ATOM 649 C CA . SER A 1 83 ? -0.784 -15.786 5.531 1.00 95.56 83 SER A CA 1
ATOM 650 C C . SER A 1 83 ? -2.141 -15.957 6.209 1.00 95.56 83 SER A C 1
ATOM 652 O O . SER A 1 83 ? -2.302 -16.846 7.032 1.00 95.56 83 SER A O 1
ATOM 654 N N . ASN A 1 84 ? -3.143 -15.174 5.807 1.00 92.94 84 ASN A N 1
ATOM 655 C CA . ASN A 1 84 ? -4.489 -15.250 6.366 1.00 92.94 84 ASN A CA 1
ATOM 656 C C . ASN A 1 84 ? -5.154 -16.618 6.125 1.00 92.94 84 ASN A C 1
ATOM 658 O O . ASN A 1 84 ? -5.924 -17.092 6.953 1.00 92.94 84 ASN A O 1
ATOM 662 N N . ALA A 1 85 ? -4.857 -17.274 5.000 1.00 95.56 85 ALA A N 1
ATOM 663 C CA . ALA A 1 85 ? -5.347 -18.622 4.726 1.00 95.56 85 ALA A CA 1
ATOM 664 C C . ALA A 1 85 ? -4.657 -19.709 5.574 1.00 95.56 85 ALA A C 1
ATOM 666 O O . ALA A 1 85 ? -5.223 -20.789 5.738 1.00 95.56 85 ALA A O 1
ATOM 667 N N . LEU A 1 86 ? -3.447 -19.450 6.078 1.00 95.94 86 LEU A N 1
ATOM 668 C CA . LEU A 1 86 ? -2.651 -20.405 6.854 1.00 95.94 86 LEU A CA 1
ATOM 669 C C . LEU A 1 86 ? -2.777 -20.225 8.377 1.00 95.94 86 LEU A C 1
ATOM 671 O O . LEU A 1 86 ? -2.483 -21.181 9.097 1.00 95.94 86 LEU A O 1
ATOM 675 N N . GLY A 1 87 ? -3.268 -19.071 8.844 1.00 82.94 87 GLY A N 1
ATOM 676 C CA . GLY A 1 87 ? -3.375 -18.722 10.270 1.00 82.94 87 GLY A CA 1
ATOM 677 C C . GLY A 1 87 ? -2.040 -18.324 10.889 1.00 82.94 87 GLY A C 1
ATOM 678 O O . GLY A 1 87 ? -1.959 -18.402 12.134 1.00 82.94 87 GLY A O 1
#

Solvent-accessible surface area (backbone atoms only — not comparable to full-atom values): 5460 Å² total; per-residue (Å²): 132,82,75,77,76,89,72,68,80,79,88,69,57,66,67,60,52,52,51,25,71,73,72,26,57,74,43,85,75,44,77,49,81,94,56,90,37,49,35,27,38,28,41,23,37,34,93,94,46,74,43,80,46,78,48,52,53,51,92,35,59,64,76,52,97,91,52,72,77,74,51,70,59,52,46,64,59,50,52,50,54,52,48,68,74,72,109

Mean predicted aligned error: 6.64 Å

Sequence (87 aa):
MSTPPDEKPVQIDERAVLETLQNGNMKEKGLLPYSSNYSFLVTVQLDDLEVPGVYKPRKGENPLWDFTSGTLCQRETAAYVVSNALG